Protein 3P9H (pdb70)

Solvent-accessible surface area: 8478 Å² total

Secondary structure (DSSP, 8-state):
----HHHHHHHTTT-SSHHHHHHHHHHHHHH-TTEEEEEEEETTTEEEEEEEEEEEEEETTEEEEEEEEEEE-TTTTTSPPEEEE---TTEEE--BTTB-TT-BB--HHHHT--TTT--HHHHHHHHHHHHHHS-SEEE--/----PBP-

InterPro domains:
  IPR008883 Ubiquitin E2 variant, N-terminal [PF05743] (21-141)
  IPR008883 Ubiquitin E2 variant, N-terminal [PS51322] (2-145)
  IPR016135 Ubiquitin-conjugating enzyme/RWD-like [G3DSA:3.10.110.10] (1-145)
  IPR016135 Ubiquitin-conjugating enzyme/RWD-like [SSF54495] (3-141)
  IPR017916 Steadiness box (SB) domain [PF09454] (316-379)
  IPR017916 Steadiness box (SB) domain [PS51312] (322-390)
  IPR037202 ESCRT assembly domain [SSF140111] (323-383)
  IPR052070 ESCRT-I complex UEV domain-containing protein [PTHR23306] (3-384)

Foldseek 3Di:
DDDDLVNQLVLLVVAPDRVQVSVQVCVCCVVFVFWQWDWDQDVVPRTFIKTWGFGWAAAPRDTDTFTKIWTAPSDPPQAGTWMFGDDDPFKDFDDDDQQHPRRTGDDVLRVPRHPPVRGDVVVSVVCNVVCRHPPRMDTDD/DDDDDDDD

CATH classification: 3.10.110.10

GO terms:
  GO:0005515 protein binding (F, IPI)
  GO:0036258 multivesicular body assembly (P, TAS)
  GO:0039702 viral budding via host ESCRT complex (P, TAS)
  GO:0000813 ESCRT I complex (C, TAS)
  GO:0016236 macroautophagy (P, TAS)
  GO:0097352 autophagosome maturation (P, TAS)
  GO:0042059 negative regulation of epidermal growth factor receptor signaling pathway (P, IMP)
  GO:0043162 ubiquitin-dependent protein catabolic process via the multivesicular body sorting pathway (P, IDA)
  GO:0005771 multivesicular body (C, TAS)
  GO:0043130 ubiquitin binding (F, TAS)
  GO:0000813 ESCRT I complex (C, IDA)
  GO:0031901 early endosome membrane (C, EXP)
  GO:0031902 late endosome membrane (C, EXP)
  GO:0005634 nucleus (C, EXP)
  GO:0005737 cytoplasm (C, EXP)
  GO:0043162 ubiquitin-dependent protein catabolic process via the multivesicular body sorting pathway (P, IMP)
  GO:0006858 extracellular transport (P, IMP)
  GO:0031625 ubiquitin protein ligase binding (F, IPI)
  GO:0048306 calcium-dependent protein binding (F, IPI)
  GO:0003677 DNA binding (F, TAS)

Structure (mmCIF, N/CA/C/O backbone):
data_3P9H
#
_entry.id   3P9H
#
_cell.length_a   33.697
_cell.length_b   45.797
_cell.length_c   85.387
_cell.angle_alpha   90.00
_cell.angle_beta   90.00
_cell.angle_gamma   90.00
#
_symmetry.space_group_name_H-M   'P 21 21 21'
#
loop_
_entity.id
_entity.type
_entity.pdbx_description
1 polymer 'Tumor susceptibility gene 101 protein'
2 polymer 'Gag polyprotein'
3 water water
#
loop_
_atom_site.group_PDB
_atom_site.id
_atom_site.type_symbol
_atom_site.label_atom_id
_atom_site.label_alt_id
_atom_site.label_comp_id
_atom_site.label_asym_id
_atom_site.label_entity_id
_atom_site.label_seq_id
_atom_site.pdbx_PDB_ins_code
_atom_site.Cartn_x
_atom_site.Cartn_y
_atom_site.Cartn_z
_atom_site.occupancy
_atom_site.B_iso_or_equiv
_atom_site.auth_seq_id
_atom_site.auth_comp_id
_atom_site.auth_asym_id
_atom_site.auth_atom_id
_atom_site.pdbx_PDB_model_num
ATOM 1 N N . SER A 1 5 ? -11.401 -11.009 -8.173 1.00 66.32 1 SER A N 1
ATOM 2 C CA . SER A 1 5 ? -10.493 -10.698 -7.033 1.00 66.47 1 SER A CA 1
ATOM 3 C C . SER A 1 5 ? -11.287 -10.432 -5.757 1.00 65.27 1 SER A C 1
ATOM 4 O O . SER A 1 5 ? -11.332 -9.304 -5.264 1.00 66.54 1 SER A O 1
ATOM 7 N N . ALA A 1 6 ? -11.914 -11.481 -5.234 1.00 63.13 2 ALA A N 1
ATOM 8 C CA . ALA A 1 6 ? -12.710 -11.390 -4.014 1.00 59.93 2 ALA A CA 1
ATOM 9 C C . ALA A 1 6 ? -12.608 -12.709 -3.254 1.00 58.58 2 ALA A C 1
ATOM 10 O O . ALA A 1 6 ? -12.513 -13.776 -3.862 1.00 59.12 2 ALA A O 1
ATOM 12 N N . VAL A 1 7 ? -12.628 -12.634 -1.926 1.00 55.81 3 VAL A N 1
ATOM 13 C CA . VAL A 1 7 ? -12.523 -13.829 -1.091 1.00 53.92 3 VAL A CA 1
ATOM 14 C C . VAL A 1 7 ? -13.880 -14.472 -0.816 1.00 52.31 3 VAL A C 1
ATOM 15 O O . VAL A 1 7 ? -14.829 -13.797 -0.418 1.00 52.84 3 VAL A O 1
ATOM 19 N N . SER A 1 8 ? -13.963 -15.782 -1.028 1.00 49.67 4 SER A N 1
ATOM 20 C CA . SER A 1 8 ? -15.199 -16.521 -0.796 1.00 46.58 4 SER A CA 1
ATOM 21 C C . SER A 1 8 ? -15.274 -16.972 0.657 1.00 44.11 4 SER A C 1
ATOM 22 O O . SER A 1 8 ? -14.249 -17.253 1.278 1.00 42.38 4 SER A O 1
ATOM 25 N N . GLU A 1 9 ? -16.489 -17.040 1.195 1.00 42.11 5 GLU A N 1
ATOM 26 C CA . GLU A 1 9 ? -16.689 -17.458 2.578 1.00 43.51 5 GLU A CA 1
ATOM 27 C C . GLU A 1 9 ? -16.046 -18.811 2.847 1.00 42.02 5 GLU A C 1
ATOM 28 O O . GLU A 1 9 ? -15.603 -19.087 3.962 1.00 40.14 5 GLU A O 1
ATOM 34 N N . SER A 1 10 ? -16.002 -19.654 1.821 1.00 40.84 6 SER A N 1
ATOM 35 C CA . SER A 1 10 ? -15.402 -20.974 1.947 1.00 39.70 6 SER A CA 1
ATOM 36 C C . SER A 1 10 ? -13.930 -20.825 2.304 1.00 38.60 6 SER A C 1
ATOM 37 O O . SER A 1 10 ? -13.426 -21.492 3.210 1.00 37.70 6 SER A O 1
ATOM 40 N N . GLN A 1 11 ? -13.247 -19.941 1.584 1.00 35.41 7 GLN A N 1
ATOM 41 C CA . GLN A 1 11 ? -11.830 -19.691 1.806 1.00 36.17 7 GLN A CA 1
ATOM 42 C C . GLN A 1 11 ? -11.603 -19.093 3.194 1.00 34.50 7 GLN A C 1
ATOM 43 O O . GLN A 1 11 ? -10.580 -19.349 3.828 1.00 34.57 7 GLN A O 1
ATOM 49 N N . LEU A 1 12 ? -12.564 -18.304 3.664 1.00 31.42 8 LEU A N 1
ATOM 50 C CA . LEU A 1 12 ? -12.464 -17.688 4.983 1.00 32.75 8 LEU A CA 1
ATOM 51 C C . LEU A 1 12 ? -12.590 -18.732 6.088 1.00 29.99 8 LEU A C 1
ATOM 52 O O . LEU A 1 12 ? -11.874 -18.680 7.088 1.00 28.69 8 LEU A O 1
ATOM 57 N N . LYS A 1 13 ? -13.501 -19.683 5.903 1.00 29.07 9 LYS A N 1
ATOM 58 C CA . LYS A 1 13 ? -13.710 -20.741 6.887 1.00 28.70 9 LYS A CA 1
ATOM 59 C C . LYS A 1 13 ? -12.460 -21.605 7.022 1.00 29.85 9 LYS A C 1
ATOM 60 O O . LYS A 1 13 ? -12.137 -22.092 8.108 1.00 29.57 9 LYS A O 1
ATOM 66 N N . LYS A 1 14 ? -11.755 -21.788 5.913 1.00 29.21 10 LYS A N 1
ATOM 67 C CA . LYS A 1 14 ? -10.536 -22.582 5.914 1.00 32.46 10 LYS A CA 1
ATOM 68 C C . LYS A 1 14 ? -9.458 -21.857 6.716 1.00 27.29 10 LYS A C 1
ATOM 69 O O . LYS A 1 14 ? -8.714 -22.473 7.478 1.00 26.46 10 LYS A O 1
ATOM 75 N N . MET A 1 15 ? -9.384 -20.540 6.550 1.00 26.62 11 MET A N 1
ATOM 76 C CA . MET A 1 15 ? -8.389 -19.740 7.256 1.00 25.38 11 MET A CA 1
ATOM 77 C C . MET A 1 15 ? -8.560 -19.779 8.774 1.00 22.37 11 MET A C 1
ATOM 78 O O . MET A 1 15 ? -7.578 -19.738 9.509 1.00 23.63 11 MET A O 1
ATOM 83 N N . VAL A 1 16 ? -9.799 -19.857 9.246 1.00 22.24 12 VAL A N 1
ATOM 84 C CA . VAL A 1 16 ? -10.042 -19.892 10.689 1.00 21.65 12 VAL A CA 1
ATOM 85 C C . VAL A 1 16 ? -10.325 -21.300 11.208 1.00 19.94 12 VAL A C 1
ATOM 86 O O . VAL A 1 16 ? -10.936 -21.475 12.266 1.00 21.05 12 VAL A O 1
ATOM 90 N N . SER A 1 17 ? -9.861 -22.305 10.471 1.00 20.78 13 SER A N 1
ATOM 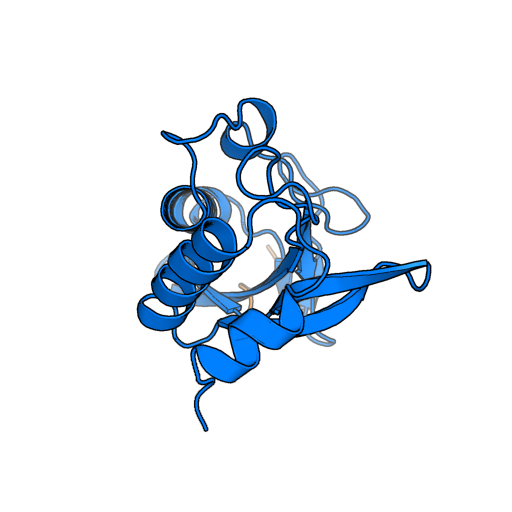91 C CA . SER A 1 17 ? -10.071 -23.697 10.864 1.00 22.98 13 SER A CA 1
ATOM 92 C C . SER A 1 17 ? -9.681 -24.000 12.307 1.00 20.63 13 SER A C 1
ATOM 93 O O . SER A 1 17 ? -10.341 -24.796 12.973 1.00 20.29 13 SER A O 1
ATOM 96 N N . LYS A 1 18 ? -8.610 -23.376 12.787 1.00 20.67 14 LYS A N 1
ATOM 97 C CA . LYS A 1 18 ? -8.144 -23.612 14.152 1.00 20.87 14 LYS A CA 1
ATOM 98 C C . LYS A 1 18 ? -8.760 -22.684 15.195 1.00 20.52 14 LYS A C 1
ATOM 99 O O . LYS A 1 18 ? -8.422 -22.769 16.375 1.00 22.61 14 LYS A O 1
ATOM 105 N N . TYR A 1 19 ? -9.669 -21.814 14.767 1.00 18.89 15 TYR A N 1
ATOM 106 C CA . TYR A 1 19 ? -10.309 -20.870 15.677 1.00 20.38 15 TYR A CA 1
ATOM 107 C C . TYR A 1 19 ? -11.352 -21.508 16.597 1.00 21.13 15 TYR A C 1
ATOM 108 O O . TYR A 1 19 ? -11.979 -22.508 16.253 1.00 20.87 15 TYR A O 1
ATOM 117 N N . LYS A 1 20 ? -11.528 -20.916 17.774 1.00 18.37 16 LYS A N 1
ATOM 118 C CA . LYS A 1 20 ? -12.479 -21.432 18.754 1.00 18.51 16 LYS A CA 1
ATOM 119 C C . LYS A 1 20 ? -13.928 -21.043 18.435 1.00 20.05 16 LYS A C 1
ATOM 120 O O . LYS A 1 20 ? -14.865 -21.774 18.767 1.00 19.75 16 LYS A O 1
ATOM 126 N N . TYR A 1 21 ? -14.101 -19.891 17.791 1.00 18.74 17 TYR A N 1
ATOM 127 C CA . TYR A 1 21 ? -15.423 -19.382 17.418 1.00 14.93 17 TYR A CA 1
ATOM 128 C C . TYR A 1 21 ? -15.332 -19.050 15.938 1.00 16.10 17 TYR A C 1
ATOM 129 O O . TYR A 1 21 ? -15.126 -17.901 15.559 1.00 18.08 17 TYR A O 1
ATOM 138 N N . ARG A 1 22 ? -15.492 -20.072 15.105 1.00 17.74 18 ARG A N 1
ATOM 139 C CA . ARG A 1 22 ? -15.361 -19.920 13.663 1.00 16.01 18 ARG A CA 1
ATOM 140 C C . ARG A 1 22 ? -16.476 -19.154 12.948 1.00 17.53 18 ARG A C 1
ATOM 141 O O . ARG A 1 22 ? -16.210 -18.143 12.301 1.00 19.25 18 ARG A O 1
ATOM 149 N N . ASP A 1 23 ? -17.716 -19.619 13.052 1.00 17.15 19 ASP A N 1
ATOM 150 C CA . ASP A 1 23 ? -18.818 -18.920 12.393 1.00 20.02 19 ASP A CA 1
ATOM 151 C C . ASP A 1 23 ? -18.858 -17.434 12.764 1.00 18.86 19 ASP A C 1
ATOM 152 O O . ASP A 1 23 ? -19.077 -16.577 11.901 1.00 17.47 19 ASP A O 1
ATOM 157 N N . LEU A 1 24 ? -18.637 -17.127 14.040 1.00 15.41 20 LEU A N 1
ATOM 158 C CA . LEU A 1 24 ? -18.664 -15.740 14.502 1.00 16.33 20 LEU A CA 1
ATOM 159 C C . LEU A 1 24 ? -17.552 -14.902 13.883 1.00 17.82 20 LEU A C 1
ATOM 160 O O . LEU A 1 24 ? -17.766 -13.750 13.488 1.00 16.83 20 LEU A O 1
ATOM 165 N N . THR A 1 25 ? -16.362 -15.480 13.803 1.00 17.93 21 THR A N 1
ATOM 166 C CA . THR A 1 25 ? -15.228 -14.776 13.222 1.00 15.31 21 THR A CA 1
ATOM 167 C C . THR A 1 25 ? -15.464 -14.556 11.731 1.00 16.08 21 THR A C 1
ATOM 168 O O . THR A 1 25 ? -15.224 -13.469 11.204 1.00 18.09 21 THR A O 1
ATOM 172 N N . VAL A 1 26 ? -15.940 -15.588 11.044 1.00 18.10 22 VAL A N 1
ATOM 173 C CA . VAL A 1 26 ? -16.210 -15.453 9.621 1.00 18.35 22 VAL A CA 1
ATOM 174 C C . VAL A 1 26 ? -17.294 -14.402 9.386 1.00 20.91 22 VAL A C 1
ATOM 175 O O . VAL A 1 26 ? -17.160 -13.545 8.510 1.00 20.63 22 VAL A O 1
ATOM 179 N N . ARG A 1 27 ? -18.360 -14.468 10.180 1.00 20.59 23 ARG A N 1
ATOM 180 C CA . ARG A 1 27 ? -19.478 -13.537 10.050 1.00 23.48 23 ARG A CA 1
ATOM 181 C C . ARG A 1 27 ? -19.021 -12.082 10.108 1.00 24.74 23 ARG A C 1
ATOM 182 O O . ARG A 1 27 ? -19.378 -11.274 9.246 1.00 21.71 23 ARG A O 1
ATOM 190 N N . GLU A 1 28 ? -18.221 -11.750 11.115 1.00 21.28 24 GLU A N 1
ATOM 191 C CA . GLU A 1 28 ? -17.744 -10.382 11.257 1.00 22.31 24 GLU A CA 1
ATOM 192 C C . GLU A 1 28 ? -16.747 -10.004 10.171 1.00 22.12 24 GLU A C 1
ATOM 193 O O . GLU A 1 28 ? -16.761 -8.873 9.687 1.00 20.56 24 GLU A O 1
ATOM 199 N N . THR A 1 29 ? -15.880 -10.940 9.790 1.00 20.30 25 THR A N 1
ATOM 200 C CA . THR A 1 29 ? -14.903 -10.663 8.748 1.00 21.10 25 THR A CA 1
ATOM 201 C C . THR A 1 29 ? -15.637 -10.291 7.463 1.00 20.68 25 THR A C 1
ATOM 202 O 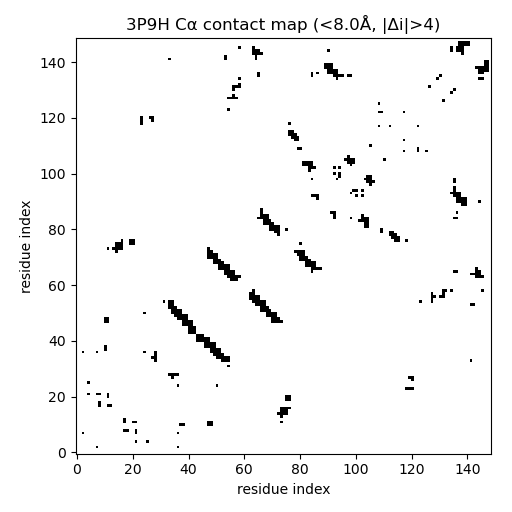O . THR A 1 29 ? -15.273 -9.324 6.792 1.00 20.63 25 THR A O 1
ATOM 206 N N . VAL A 1 30 ? -16.673 -11.053 7.123 1.00 19.43 26 VAL A N 1
ATOM 207 C CA . VAL A 1 30 ? -17.451 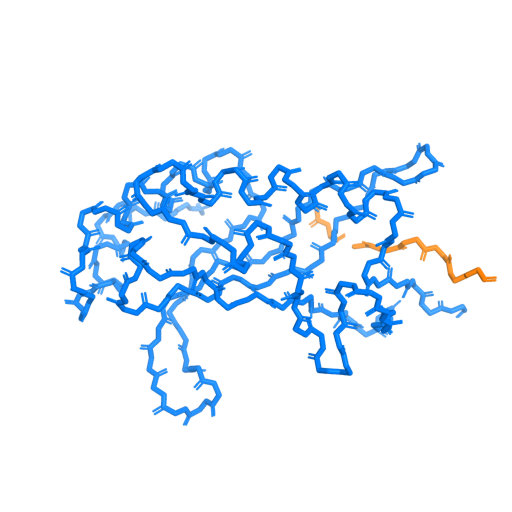-10.763 5.924 1.00 23.68 26 VAL A CA 1
ATOM 208 C C . VAL A 1 30 ? -18.013 -9.344 6.005 1.00 24.24 26 VAL A C 1
ATOM 209 O O . VAL A 1 30 ? -17.946 -8.582 5.036 1.00 23.83 26 VAL A O 1
ATOM 213 N N . ASN A 1 31 ? -18.563 -8.995 7.163 1.00 24.45 27 ASN A N 1
ATOM 214 C CA . ASN A 1 31 ? -19.131 -7.667 7.359 1.00 26.97 27 ASN A CA 1
ATOM 215 C C . ASN A 1 31 ? -18.092 -6.578 7.139 1.00 26.41 27 ASN A C 1
ATOM 216 O O . ASN A 1 31 ? -18.358 -5.581 6.464 1.00 23.86 27 ASN A O 1
ATOM 221 N N . VAL A 1 32 ? -16.908 -6.774 7.710 1.00 22.59 28 VAL A N 1
ATOM 222 C CA . VAL A 1 32 ? -15.834 -5.796 7.595 1.00 22.56 28 VAL A CA 1
ATOM 223 C C . VAL A 1 32 ? -15.342 -5.594 6.172 1.00 22.96 28 VAL A C 1
ATOM 224 O O . VAL A 1 32 ? -15.273 -4.460 5.697 1.00 24.46 28 VAL A O 1
ATOM 228 N N . ILE A 1 33 ? -15.005 -6.685 5.487 1.00 25.89 29 ILE A N 1
ATOM 229 C CA . ILE A 1 33 ? -14.490 -6.574 4.129 1.00 28.87 29 ILE A CA 1
ATOM 230 C C . ILE A 1 33 ? -15.546 -6.132 3.121 1.00 29.59 29 ILE A C 1
ATOM 231 O O . ILE A 1 33 ? -15.212 -5.649 2.041 1.00 31.35 29 ILE A O 1
ATOM 236 N N . THR A 1 34 ? -16.816 -6.292 3.470 1.00 28.83 30 THR A N 1
ATOM 237 C CA . THR A 1 34 ? -17.892 -5.860 2.586 1.00 30.76 30 THR A CA 1
ATOM 238 C C . THR A 1 34 ? -18.004 -4.338 2.666 1.00 32.57 30 THR A C 1
ATOM 239 O O . THR A 1 34 ? -18.132 -3.660 1.645 1.00 35.15 30 THR A O 1
ATOM 243 N N . LEU A 1 35 ? -17.941 -3.808 3.885 1.00 28.41 31 LEU A N 1
ATOM 244 C CA . LEU A 1 35 ? -18.043 -2.368 4.105 1.00 28.54 31 LEU A CA 1
ATOM 245 C C . LEU A 1 35 ? -16.739 -1.635 3.809 1.00 29.53 31 LEU A C 1
ATOM 246 O O . LEU A 1 35 ? -16.756 -0.520 3.289 1.00 28.94 31 LEU A O 1
ATOM 251 N N . TYR A 1 36 ? -15.618 -2.258 4.162 1.00 24.90 32 TYR A N 1
ATOM 252 C CA . TYR A 1 36 ? -14.299 -1.679 3.929 1.00 26.97 32 TYR A CA 1
ATOM 253 C C . TYR A 1 36 ? -13.580 -2.477 2.846 1.00 30.03 32 TYR A C 1
ATOM 254 O O . TYR A 1 36 ? -12.819 -3.405 3.127 1.00 30.36 32 TYR A O 1
ATOM 263 N N . LYS A 1 37 ? -13.842 -2.090 1.601 1.00 30.09 33 LYS A N 1
ATOM 264 C CA . LYS A 1 37 ? -13.293 -2.741 0.417 1.00 32.78 33 LYS A CA 1
ATOM 265 C C . LYS A 1 37 ? -11.772 -2.854 0.352 1.00 33.02 33 LYS A C 1
ATOM 266 O O . LYS A 1 37 ? -11.244 -3.696 -0.374 1.00 37.20 33 LYS A O 1
ATOM 272 N N . ASP A 1 38 ? -11.064 -2.017 1.100 1.00 31.73 34 ASP A N 1
ATOM 273 C CA . ASP A 1 38 ? -9.608 -2.051 1.064 1.00 29.30 34 ASP A CA 1
ATOM 274 C C . ASP A 1 38 ? -8.937 -2.908 2.131 1.00 25.03 34 ASP A C 1
ATOM 275 O O . ASP A 1 38 ? -7.714 -2.898 2.257 1.00 28.03 34 ASP A O 1
ATOM 280 N N . LEU A 1 39 ? -9.735 -3.639 2.903 1.00 23.49 35 LEU A N 1
ATOM 281 C CA . LEU A 1 39 ? -9.193 -4.533 3.920 1.00 21.31 35 LEU A CA 1
ATOM 282 C C . LEU A 1 39 ? -9.319 -5.944 3.365 1.00 26.37 35 LEU A C 1
ATOM 283 O O . LEU A 1 39 ? -10.377 -6.333 2.867 1.00 25.44 35 LEU A O 1
ATOM 288 N N . LYS A 1 40 ? -8.233 -6.704 3.449 1.00 21.47 36 LYS A N 1
ATOM 289 C CA . LYS A 1 40 ? -8.218 -8.059 2.926 1.00 26.03 36 LYS A CA 1
ATOM 290 C C . LYS A 1 40 ? -7.788 -9.078 3.968 1.00 18.13 36 LYS A C 1
ATOM 291 O O . LYS A 1 40 ? -6.831 -8.858 4.712 1.00 23.55 36 LYS A O 1
ATOM 297 N N . PRO A 1 41 ? -8.502 -10.209 4.039 1.00 23.51 37 PRO A N 1
ATOM 298 C CA . PRO A 1 41 ? -8.164 -11.258 5.003 1.00 23.35 37 PRO A CA 1
ATOM 299 C C . PRO A 1 41 ? -6.966 -12.069 4.513 1.00 26.18 37 PRO A C 1
ATOM 300 O O . PRO A 1 41 ? -6.931 -12.513 3.360 1.00 26.86 37 PRO A O 1
ATOM 304 N N . VAL A 1 42 ? -5.977 -12.241 5.379 1.00 25.34 38 VAL A N 1
ATOM 305 C CA . VAL A 1 42 ? -4.793 -13.008 5.024 1.00 28.96 38 VAL A CA 1
ATOM 306 C C . VAL A 1 42 ? -4.359 -13.885 6.190 1.00 29.80 38 VAL A C 1
ATOM 307 O O . VAL A 1 42 ? -4.378 -13.462 7.345 1.00 26.86 38 VAL A O 1
ATOM 311 N N . LEU A 1 43 ? -3.988 -15.119 5.880 1.00 30.05 39 LEU A N 1
ATOM 312 C CA . LEU A 1 43 ? -3.524 -16.049 6.894 1.00 29.45 39 LEU A CA 1
ATOM 313 C C . LEU A 1 43 ? -2.010 -15.913 6.878 1.00 29.31 39 LEU A C 1
ATOM 314 O O . LEU A 1 43 ? -1.370 -16.207 5.871 1.00 31.71 39 LEU A O 1
ATOM 319 N N . ASP A 1 44 ? -1.439 -15.448 7.983 1.00 28.11 40 ASP A N 1
ATOM 320 C CA . ASP A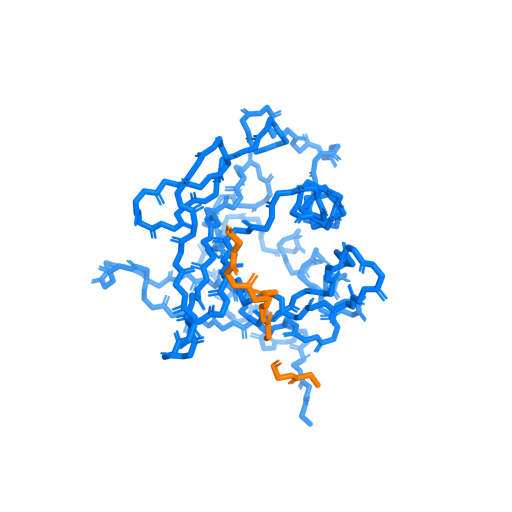 1 44 ? 0.002 -15.258 8.055 1.00 30.74 40 ASP A CA 1
ATOM 321 C C . ASP A 1 44 ? 0.547 -15.607 9.438 1.00 29.33 40 ASP A C 1
ATOM 322 O O . ASP A 1 44 ? -0.208 -15.724 10.402 1.00 31.71 40 ASP A O 1
ATOM 327 N N . SER A 1 45 ? 1.860 -15.787 9.527 1.00 30.26 41 SER A N 1
ATOM 328 C CA . SER A 1 45 ? 2.496 -16.122 10.795 1.00 28.37 41 SER A CA 1
ATOM 329 C C . SER A 1 45 ? 2.612 -14.872 11.658 1.00 29.07 41 SER A C 1
ATOM 330 O O . SER A 1 45 ? 3.238 -13.890 11.261 1.00 29.15 41 SER A O 1
ATOM 333 N N . TYR A 1 46 ? 2.001 -14.911 12.836 1.00 24.61 42 TYR A N 1
ATOM 334 C CA . TYR A 1 46 ? 2.025 -13.776 13.752 1.00 28.96 42 TYR A CA 1
ATOM 335 C C . TYR A 1 46 ? 3.357 -13.742 14.491 1.00 30.65 42 TYR A C 1
ATOM 336 O O . TYR A 1 46 ? 3.626 -14.592 15.342 1.00 28.98 42 TYR A O 1
ATOM 345 N N . GLY A 1 47 ? 4.187 -12.760 14.152 1.00 32.28 43 GLY A N 1
ATOM 346 C CA . GLY A 1 47 ? 5.486 -12.629 14.787 1.00 36.88 43 GLY A CA 1
ATOM 347 C C . GLY A 1 47 ? 6.370 -13.832 14.528 1.00 37.88 43 GLY A C 1
ATOM 348 O O . GLY A 1 47 ? 7.337 -14.070 15.253 1.00 38.38 43 GLY A O 1
ATOM 349 N N . GLY A 1 48 ? 6.035 -14.589 13.485 1.00 38.84 48 GLY A N 1
ATOM 350 C CA . GLY A 1 48 ? 6.801 -15.773 13.144 1.00 37.13 48 GLY A CA 1
ATOM 351 C C . GLY A 1 48 ? 6.659 -16.853 14.199 1.00 37.47 48 GLY A C 1
ATOM 352 O O . GLY A 1 48 ? 7.492 -17.754 14.294 1.00 34.93 48 GLY A O 1
ATOM 353 N N . SER A 1 49 ? 5.590 -16.768 14.987 1.00 32.75 49 SER A N 1
ATOM 354 C CA . SER A 1 49 ? 5.337 -17.726 16.058 1.00 35.10 49 SER A CA 1
ATOM 355 C C . SER A 1 49 ? 4.252 -18.748 15.728 1.00 33.83 49 SER A C 1
ATOM 356 O O . SER A 1 49 ? 4.422 -19.945 15.974 1.00 33.13 49 SER A O 1
ATOM 359 N N . ARG A 1 50 ? 3.133 -18.280 15.184 1.00 28.80 50 ARG A N 1
ATOM 360 C CA . ARG A 1 50 ? 2.031 -19.171 14.829 1.00 25.09 50 ARG A CA 1
ATOM 361 C C . ARG A 1 50 ? 1.064 -18.478 13.871 1.00 25.52 50 ARG A C 1
ATOM 362 O O . ARG A 1 50 ? 0.950 -17.253 13.876 1.00 24.51 50 ARG A O 1
ATOM 370 N N . GLU A 1 51 ? 0.372 -19.265 13.052 1.00 24.65 51 GLU A N 1
ATOM 371 C CA . GLU A 1 51 ? -0.561 -18.718 12.073 1.00 23.50 51 GLU A CA 1
ATOM 372 C C . GLU A 1 51 ? -1.885 -18.226 12.634 1.00 22.02 51 GLU A C 1
ATOM 373 O O . GLU A 1 51 ? -2.513 -18.882 13.465 1.00 21.02 51 GLU A O 1
ATOM 379 N N . LEU A 1 52 ? -2.296 -17.060 12.154 1.00 21.15 52 LEU A N 1
ATOM 380 C CA . LEU A 1 52 ? -3.558 -16.444 12.538 1.00 20.20 52 LEU A CA 1
ATOM 381 C C . LEU A 1 52 ? -4.029 -15.663 11.325 1.00 20.94 52 LEU A C 1
ATOM 382 O O . LEU A 1 52 ? -3.236 -15.348 10.438 1.00 20.62 52 LEU A O 1
ATOM 387 N N . MET A 1 53 ? -5.320 -15.368 11.270 1.00 18.38 53 MET A N 1
ATOM 388 C CA . MET A 1 53 ? -5.841 -14.591 10.161 1.00 17.55 53 MET A CA 1
ATOM 389 C C . MET A 1 53 ? -5.890 -13.135 10.593 1.00 20.57 53 MET A C 1
ATOM 390 O O . MET A 1 53 ? -6.181 -12.825 11.753 1.00 19.17 53 MET A O 1
ATOM 395 N N . ASN A 1 54 ? -5.588 -12.238 9.665 1.00 21.08 54 ASN A N 1
ATOM 396 C CA . ASN A 1 54 ? -5.639 -10.825 9.975 1.00 21.62 54 ASN A CA 1
ATOM 397 C C . ASN A 1 54 ? -6.279 -10.094 8.811 1.00 23.31 54 ASN A C 1
ATOM 398 O O . ASN A 1 54 ? -6.351 -10.624 7.701 1.00 21.42 54 ASN A O 1
ATOM 403 N N . LEU A 1 55 ? -6.780 -8.894 9.083 1.00 18.67 55 LEU A N 1
ATOM 404 C CA . LEU A 1 55 ? -7.376 -8.070 8.047 1.00 20.03 55 LEU A CA 1
ATOM 405 C C . LEU A 1 55 ? -6.326 -7.010 7.744 1.00 23.44 55 LEU A C 1
ATOM 406 O O . LEU A 1 55 ? -5.962 -6.206 8.610 1.00 22.66 55 LEU A O 1
ATOM 411 N N . THR A 1 56 ? -5.828 -7.034 6.513 1.00 22.82 56 THR A N 1
ATOM 412 C CA . THR A 1 56 ? -4.781 -6.118 6.075 1.00 27.43 56 THR A CA 1
ATOM 413 C C . THR A 1 56 ? -5.225 -5.168 4.974 1.00 25.14 56 THR A C 1
ATOM 414 O O . THR A 1 56 ? -5.972 -5.549 4.078 1.00 26.42 56 THR A O 1
ATOM 418 N N . GLY A 1 57 ? -4.741 -3.932 5.040 1.00 23.99 57 GLY A N 1
ATOM 419 C CA . GLY A 1 57 ? -5.100 -2.953 4.038 1.00 21.90 57 GLY A CA 1
ATOM 420 C C . GLY A 1 57 ? -5.171 -1.556 4.610 1.00 21.27 57 GLY A C 1
ATOM 421 O O . GLY A 1 57 ? -4.397 -1.202 5.500 1.00 22.97 57 GLY A O 1
ATOM 422 N N . THR A 1 58 ? -6.103 -0.762 4.098 1.00 20.81 58 THR A N 1
ATOM 423 C CA . THR A 1 58 ? -6.266 0.611 4.556 1.00 23.26 58 THR A CA 1
ATOM 424 C C . THR A 1 58 ? -7.716 0.931 4.862 1.00 20.97 58 THR A C 1
ATOM 425 O O . THR A 1 58 ? -8.632 0.283 4.354 1.00 25.44 58 THR A O 1
ATOM 429 N N . ILE A 1 59 ? -7.913 1.932 5.711 1.00 19.96 59 ILE A N 1
ATOM 430 C CA . ILE A 1 59 ? -9.245 2.405 6.046 1.00 23.26 59 ILE A CA 1
ATOM 431 C C . ILE A 1 59 ? -9.197 3.902 5.753 1.00 22.64 59 ILE A C 1
ATOM 432 O O . ILE A 1 59 ? -8.180 4.551 5.991 1.00 20.35 59 ILE A O 1
ATOM 437 N N . PRO A 1 60 ? -10.288 4.462 5.214 1.00 25.71 60 PRO A N 1
ATOM 438 C CA . PRO A 1 60 ? -10.355 5.890 4.887 1.00 25.72 60 PRO A CA 1
ATOM 439 C C . PRO A 1 60 ? -10.525 6.785 6.113 1.00 19.84 60 PRO A C 1
ATOM 440 O O . PRO A 1 60 ? -11.530 6.707 6.818 1.00 21.27 60 PRO A O 1
ATOM 444 N N . VAL A 1 61 ? -9.537 7.638 6.353 1.00 19.46 61 VAL A N 1
ATOM 445 C CA . VAL A 1 61 ? -9.563 8.544 7.495 1.00 21.11 61 VAL A CA 1
ATOM 446 C C . VAL A 1 61 ? -9.474 10.009 7.067 1.00 20.99 61 VAL A C 1
ATOM 447 O O . VAL A 1 61 ? -8.461 10.446 6.516 1.00 23.14 61 VAL A O 1
ATOM 451 N N . PRO A 1 62 ? -10.545 10.782 7.305 1.00 26.85 62 PRO A N 1
ATOM 452 C CA . PRO A 1 62 ? -10.564 12.201 6.945 1.00 26.97 62 PRO A CA 1
ATOM 453 C C . PRO A 1 62 ? -9.757 12.996 7.961 1.00 28.36 62 PRO A C 1
ATOM 454 O O . PRO A 1 62 ? -9.935 12.844 9.172 1.00 24.75 62 PRO A O 1
ATOM 458 N N . TYR A 1 63 ? -8.858 13.830 7.458 1.00 25.45 63 TYR A N 1
ATOM 459 C CA . TYR A 1 63 ? -8.008 14.651 8.307 1.00 25.35 63 TYR A CA 1
ATOM 460 C C . TYR A 1 63 ? -7.757 15.991 7.627 1.00 27.26 63 TYR A C 1
ATOM 461 O O . TYR A 1 63 ? -7.198 16.044 6.534 1.00 25.16 63 TYR A O 1
ATOM 470 N N . ARG A 1 64 ? -8.189 17.062 8.285 1.00 30.54 64 ARG A N 1
ATOM 471 C CA . ARG A 1 64 ? -8.026 18.425 7.788 1.00 32.11 64 ARG A CA 1
ATOM 472 C C . ARG A 1 64 ? -8.482 18.652 6.351 1.00 32.43 64 ARG A C 1
ATOM 473 O O . ARG A 1 64 ? -7.764 19.255 5.551 1.00 35.41 64 ARG A O 1
ATOM 481 N N . GLY A 1 65 ? -9.677 18.166 6.030 1.00 34.58 65 GLY A N 1
ATOM 482 C CA . GLY A 1 65 ? -10.231 18.358 4.701 1.00 36.99 65 GLY A CA 1
ATOM 483 C C . GLY A 1 65 ? -9.861 17.347 3.636 1.00 35.90 65 GLY A C 1
ATOM 484 O O . GLY A 1 65 ? -10.342 17.431 2.505 1.00 34.94 65 GLY A O 1
ATOM 485 N N . ASN A 1 66 ? -9.011 16.389 3.981 1.00 33.51 66 ASN A N 1
ATOM 486 C CA . ASN A 1 66 ? -8.600 15.377 3.020 1.00 31.48 66 ASN A CA 1
ATOM 487 C C . ASN A 1 66 ? -8.772 13.987 3.612 1.00 30.84 66 ASN A C 1
ATOM 488 O O . ASN A 1 66 ? -8.765 13.817 4.830 1.00 31.67 66 ASN A O 1
ATOM 493 N N . THR A 1 67 ? -8.941 12.994 2.749 1.00 31.21 67 THR A N 1
ATOM 494 C CA . THR A 1 67 ? -9.110 11.625 3.211 1.00 30.61 67 THR A CA 1
ATOM 495 C C . THR A 1 67 ? -7.853 10.822 2.929 1.00 31.73 67 THR A C 1
ATOM 496 O O . THR A 1 67 ? -7.338 10.824 1.811 1.00 31.51 67 THR A O 1
ATOM 500 N N . TYR A 1 68 ? -7.356 10.138 3.952 1.00 28.24 68 TYR A N 1
ATOM 501 C CA . TYR A 1 68 ? -6.156 9.339 3.795 1.00 25.67 68 TYR A CA 1
ATOM 502 C C . TYR A 1 68 ? -6.443 7.862 3.984 1.00 26.05 68 TYR A C 1
ATOM 503 O O . TYR A 1 68 ? -7.347 7.485 4.724 1.00 25.65 68 TYR A O 1
ATOM 512 N N . ASN A 1 69 ? -5.685 7.026 3.283 1.00 22.08 69 ASN A N 1
ATOM 513 C CA . ASN A 1 69 ? -5.863 5.589 3.396 1.00 26.36 69 ASN A CA 1
ATOM 514 C C . ASN A 1 69 ? -4.776 5.082 4.333 1.00 26.17 69 ASN A C 1
ATOM 515 O O . ASN A 1 69 ? -3.682 4.716 3.906 1.00 22.94 69 ASN A O 1
ATOM 520 N N . ILE A 1 70 ? -5.092 5.093 5.624 1.00 23.98 70 ILE A N 1
ATOM 521 C CA . ILE A 1 70 ? -4.167 4.661 6.659 1.00 20.91 70 ILE A CA 1
ATOM 522 C C . ILE A 1 70 ? -3.979 3.147 6.622 1.00 16.47 70 ILE A C 1
ATOM 523 O O . ILE A 1 70 ? -4.939 2.393 6.740 1.00 18.03 70 ILE A O 1
ATOM 528 N N . PRO A 1 71 ? -2.732 2.688 6.445 1.00 20.31 71 PRO A N 1
ATOM 529 C CA . PRO A 1 71 ? -2.415 1.258 6.394 1.00 22.46 71 PRO A CA 1
ATOM 530 C C . PRO A 1 71 ? -2.503 0.626 7.778 1.00 18.47 71 PRO A C 1
ATOM 531 O O . PRO A 1 71 ? -1.852 1.085 8.717 1.00 21.82 71 PRO A O 1
ATOM 535 N N . ILE A 1 72 ? -3.313 -0.421 7.903 1.00 23.51 72 ILE A N 1
ATOM 536 C CA . ILE A 1 72 ? -3.479 -1.108 9.180 1.00 20.14 72 ILE A CA 1
ATOM 537 C C . ILE A 1 72 ? -3.497 -2.624 9.044 1.00 21.99 72 ILE A C 1
ATOM 538 O O . ILE A 1 72 ? -3.690 -3.174 7.956 1.00 17.85 72 ILE A O 1
ATOM 543 N N . CYS A 1 73 ? -3.294 -3.295 10.170 1.00 20.54 73 CYS A N 1
ATOM 544 C CA . CYS A 1 73 ? -3.336 -4.747 10.211 1.00 21.29 73 CYS A CA 1
ATOM 545 C C . CYS A 1 73 ? -4.065 -5.116 11.495 1.00 19.51 73 CYS A C 1
ATOM 546 O O . CYS A 1 73 ? -3.658 -4.716 12.589 1.00 18.97 73 CYS A O 1
ATOM 549 N N . LEU A 1 74 ? -5.159 -5.853 11.351 1.00 20.69 74 LEU A N 1
ATOM 550 C CA . LEU A 1 74 ? -5.963 -6.273 12.489 1.00 15.32 74 LEU A CA 1
ATOM 551 C C . LEU A 1 74 ? -5.842 -7.781 12.684 1.00 17.61 74 LEU A C 1
ATOM 552 O O . LEU A 1 74 ? -6.426 -8.558 11.934 1.00 20.07 74 LEU A O 1
ATOM 557 N N . TRP A 1 75 ? -5.083 -8.190 13.694 1.00 17.46 75 TRP A N 1
ATOM 558 C CA . TRP A 1 75 ? -4.907 -9.606 13.970 1.00 19.68 75 TRP A CA 1
ATOM 559 C C . TRP A 1 75 ? -6.075 -10.160 14.768 1.00 17.55 75 TRP A C 1
ATOM 560 O O . TRP A 1 75 ? -6.373 -9.674 15.853 1.00 20.11 75 TRP A O 1
ATOM 571 N N . LEU A 1 76 ? -6.740 -11.172 14.227 1.00 15.81 76 LEU A N 1
ATOM 572 C CA . LEU A 1 76 ? -7.845 -11.790 14.939 1.00 18.89 76 LEU A CA 1
ATOM 573 C C . LEU A 1 76 ? -7.290 -13.017 15.668 1.00 17.51 76 LEU A C 1
ATOM 574 O O . LEU A 1 76 ? -6.845 -13.983 15.040 1.00 17.49 76 LEU A O 1
ATOM 579 N N . LEU A 1 77 ? -7.287 -12.968 16.996 1.00 17.52 77 LEU A N 1
ATOM 580 C CA . LEU A 1 77 ? -6.785 -14.099 17.770 1.00 15.91 77 LEU A CA 1
ATOM 581 C C . LEU A 1 77 ? -7.767 -15.249 17.625 1.00 16.82 77 LEU A C 1
ATOM 582 O O . LEU A 1 77 ? -8.933 -15.040 17.282 1.00 17.26 77 LEU A O 1
ATOM 587 N N . ASP A 1 78 ? -7.303 -16.465 17.883 1.00 17.95 78 ASP A N 1
ATOM 588 C CA . ASP A 1 78 ? -8.181 -17.615 17.767 1.00 18.70 78 ASP A CA 1
ATOM 589 C C . ASP A 1 78 ? -9.300 -17.593 18.810 1.00 18.13 78 ASP A C 1
ATOM 590 O O . ASP A 1 78 ? -10.135 -18.490 18.839 1.00 19.11 78 ASP A O 1
ATOM 595 N N . THR A 1 79 ? -9.316 -16.551 19.643 1.00 16.93 79 THR A N 1
ATOM 596 C CA . THR A 1 79 ? -10.356 -16.367 20.658 1.00 17.43 79 THR A CA 1
ATOM 597 C C . THR A 1 79 ? -11.368 -15.307 20.207 1.00 16.93 79 THR A C 1
ATOM 598 O O . THR A 1 79 ? -12.344 -15.028 20.909 1.00 16.89 79 THR A O 1
ATOM 602 N N . TYR A 1 80 ? -11.143 -14.718 19.036 1.00 16.85 80 TYR A N 1
ATOM 603 C CA . TYR A 1 80 ? -12.065 -13.710 18.527 1.00 16.84 80 TYR A CA 1
ATOM 604 C C . TYR A 1 80 ? -13.448 -14.369 18.390 1.00 18.79 80 TYR A C 1
ATOM 605 O O . TYR A 1 80 ? -13.537 -15.533 17.999 1.00 19.76 80 TYR A O 1
ATOM 614 N N . PRO A 1 81 ? -14.545 -13.633 18.668 1.00 18.33 81 PRO A N 1
ATOM 615 C CA . PRO A 1 81 ? -14.716 -12.238 19.096 1.00 18.03 81 PRO A CA 1
ATOM 616 C C . PRO A 1 81 ? -14.707 -11.988 20.606 1.00 15.98 81 PRO A C 1
ATOM 617 O O . PRO A 1 81 ? -14.977 -10.868 21.054 1.00 16.33 81 PRO A O 1
ATOM 621 N N . TYR A 1 82 ? -14.405 -13.012 21.393 1.00 17.72 82 TYR A N 1
ATOM 622 C CA . TYR A 1 82 ? -14.414 -12.851 22.843 1.00 17.97 82 TYR A CA 1
ATOM 623 C C . TYR A 1 82 ? -13.241 -12.026 23.367 1.00 21.58 82 TYR A C 1
ATOM 624 O O . TYR A 1 82 ? -13.340 -11.401 24.424 1.00 23.95 82 TYR A O 1
ATOM 633 N N . ASN A 1 83 ? -12.137 -12.020 22.622 1.00 19.70 83 ASN A N 1
ATOM 634 C CA . ASN A 1 83 ? -10.975 -11.203 22.968 1.00 20.01 83 ASN A CA 1
ATOM 635 C C . ASN A 1 83 ? -10.810 -10.244 21.796 1.00 18.57 83 ASN A C 1
ATOM 636 O O . ASN A 1 83 ? -11.052 -10.613 20.653 1.00 17.41 83 ASN A O 1
ATOM 641 N N . PRO A 1 84 ? -10.394 -8.999 22.062 1.00 16.50 84 PRO A N 1
ATOM 642 C CA . PRO A 1 84 ? -10.212 -8.025 20.980 1.00 17.59 84 PRO A CA 1
ATOM 643 C C . PRO A 1 84 ? -9.040 -8.343 20.045 1.00 17.64 84 PRO A C 1
ATOM 644 O O . PRO A 1 84 ? -8.131 -9.097 20.392 1.00 17.74 84 PRO A O 1
ATOM 648 N N . PRO A 1 85 ? -9.055 -7.768 18.838 1.00 17.54 85 PRO A N 1
ATOM 649 C CA . PRO A 1 85 ? -7.962 -8.019 17.903 1.00 17.53 85 PRO A CA 1
ATOM 650 C C . PRO A 1 85 ? -6.732 -7.237 18.347 1.00 16.62 85 PRO A C 1
ATOM 651 O O . PRO A 1 85 ? -6.841 -6.276 19.115 1.00 16.77 85 PRO A O 1
ATOM 655 N N . ILE A 1 86 ? -5.562 -7.669 17.892 1.00 17.89 86 ILE A N 1
ATOM 656 C CA . ILE A 1 86 ? -4.322 -6.966 18.193 1.00 17.58 86 ILE A CA 1
ATOM 657 C C . ILE A 1 86 ? -4.151 -6.146 16.924 1.00 16.54 86 ILE A C 1
ATOM 658 O O . ILE A 1 86 ? -4.063 -6.705 15.832 1.00 17.00 86 ILE A O 1
ATOM 663 N N . CYS A 1 87 ? -4.119 -4.825 17.066 1.00 16.38 87 CYS A N 1
ATOM 664 C CA . CYS A 1 87 ? -4.054 -3.942 15.906 1.00 18.07 87 CYS A CA 1
ATOM 665 C C . CYS A 1 87 ? -2.787 -3.130 15.751 1.00 15.30 87 CYS A C 1
ATOM 666 O O . CYS A 1 87 ? -2.247 -2.615 16.726 1.00 20.08 87 CYS A O 1
ATOM 669 N N . PHE A 1 88 ? -2.342 -2.994 14.504 1.00 18.51 88 PHE A N 1
ATOM 670 C CA . PHE A 1 88 ? -1.126 -2.244 14.198 1.00 18.70 88 PHE A CA 1
ATOM 671 C C . PHE A 1 88 ? -1.305 -1.291 13.021 1.00 20.34 88 PHE A C 1
ATOM 672 O O . PHE A 1 88 ? -2.078 -1.565 12.095 1.00 20.90 88 PHE A O 1
ATOM 680 N N . VAL A 1 89 ? -0.589 -0.171 13.061 1.00 19.70 89 VAL A N 1
ATOM 681 C CA . VAL A 1 89 ? -0.588 0.765 11.946 1.00 20.78 89 VAL A CA 1
ATOM 682 C C . VAL A 1 89 ? 0.630 0.247 11.191 1.00 21.90 89 VAL A C 1
ATOM 683 O O . VAL A 1 89 ? 1.625 -0.129 11.813 1.00 24.13 89 VAL A O 1
ATOM 687 N N . LYS A 1 90 ? 0.568 0.216 9.867 1.00 21.17 90 LYS A N 1
ATOM 688 C CA . LYS A 1 90 ? 1.690 -0.304 9.094 1.00 24.57 90 LYS A CA 1
ATOM 689 C C . LYS A 1 90 ? 2.241 0.691 8.073 1.00 21.56 90 LYS A C 1
ATOM 690 O O . LYS A 1 90 ? 1.900 0.644 6.892 1.00 24.11 90 LYS A O 1
ATOM 696 N N . PRO A 1 91 ? 3.134 1.585 8.517 1.00 28.21 91 PRO A N 1
ATOM 697 C CA . PRO A 1 91 ? 3.733 2.596 7.644 1.00 27.61 91 PRO A CA 1
ATOM 698 C C . PRO A 1 91 ? 4.481 2.033 6.441 1.00 30.47 91 PRO A C 1
ATOM 699 O O . PRO A 1 91 ? 5.160 1.007 6.540 1.00 29.67 91 PRO A O 1
ATOM 703 N N . THR A 1 92 ? 4.346 2.711 5.306 1.00 30.91 92 THR A N 1
ATOM 704 C CA . THR A 1 92 ? 5.037 2.307 4.088 1.00 33.26 92 THR A CA 1
ATOM 705 C C . THR A 1 92 ? 6.362 3.056 4.071 1.00 33.81 92 THR A C 1
ATOM 706 O O . THR A 1 92 ? 6.675 3.792 5.007 1.00 32.00 92 THR A O 1
ATOM 710 N N . SER A 1 93 ? 7.136 2.881 3.005 1.00 35.11 93 SER A N 1
ATOM 711 C CA . SER A 1 93 ? 8.429 3.547 2.898 1.00 37.14 93 SER A CA 1
ATOM 712 C C . SER A 1 93 ? 8.308 5.070 2.851 1.00 34.07 93 SER A C 1
ATOM 713 O O . SER A 1 93 ? 9.245 5.778 3.213 1.00 34.66 93 SER A O 1
ATOM 716 N N . SER A 1 94 ? 7.155 5.568 2.415 1.00 34.16 94 SER A N 1
ATOM 717 C CA . SER A 1 94 ? 6.935 7.008 2.298 1.00 34.51 94 SER A CA 1
ATOM 718 C C . SER A 1 94 ? 6.293 7.669 3.516 1.00 36.82 94 SER A C 1
ATOM 719 O O . SER A 1 94 ? 5.856 8.815 3.444 1.00 36.00 94 SER A O 1
ATOM 722 N N . MET A 1 95 ? 6.236 6.955 4.634 1.00 36.32 95 MET A N 1
ATOM 723 C CA . MET A 1 95 ? 5.641 7.512 5.842 1.00 35.20 95 MET A CA 1
ATOM 724 C C . MET A 1 95 ? 6.314 6.985 7.103 1.00 34.66 95 MET A C 1
ATOM 725 O O . MET A 1 95 ? 7.111 6.050 7.041 1.00 37.67 95 MET A O 1
ATOM 730 N N . THR A 1 96 ? 6.011 7.604 8.243 1.00 34.29 96 THR A N 1
ATOM 731 C CA . THR A 1 96 ? 6.583 7.187 9.522 1.00 31.82 96 THR A CA 1
ATOM 732 C C . THR A 1 96 ? 5.501 7.100 10.593 1.00 32.65 96 THR A C 1
ATOM 733 O O . THR A 1 96 ? 4.498 7.812 10.531 1.00 30.43 96 THR A O 1
ATOM 737 N N . ILE A 1 97 ? 5.711 6.231 11.579 1.00 32.74 97 ILE A N 1
ATOM 738 C CA . ILE A 1 97 ? 4.745 6.063 12.661 1.00 31.36 97 ILE A CA 1
ATOM 739 C C . ILE A 1 97 ? 4.788 7.243 13.623 1.00 29.95 97 ILE A C 1
ATOM 740 O O . ILE A 1 97 ? 5.862 7.686 14.033 1.00 28.73 97 ILE A O 1
ATOM 745 N N . LYS A 1 98 ? 3.615 7.753 13.976 1.00 26.16 98 LYS A N 1
ATOM 746 C CA . LYS A 1 98 ? 3.526 8.867 14.906 1.00 23.75 98 LYS A CA 1
ATOM 747 C C . LYS A 1 98 ? 3.189 8.315 16.283 1.00 24.54 98 LYS A C 1
ATOM 748 O O . LYS A 1 98 ? 2.026 8.071 16.598 1.00 21.85 98 LYS A O 1
ATOM 754 N N . THR A 1 99 ? 4.218 8.105 17.097 1.00 22.28 99 THR A N 1
ATOM 755 C CA . THR A 1 99 ? 4.027 7.580 18.436 1.00 22.53 99 THR A CA 1
ATOM 756 C C . THR A 1 99 ? 3.253 8.586 19.280 1.00 23.99 99 THR A C 1
ATOM 757 O O . THR A 1 99 ? 3.524 9.788 19.244 1.00 21.76 99 THR A O 1
ATOM 761 N N . GLY A 1 100 ? 2.279 8.087 20.030 1.00 20.34 100 GLY A N 1
ATOM 762 C CA . GLY A 1 100 ? 1.476 8.961 20.862 1.00 21.18 100 GLY A CA 1
ATOM 763 C C . GLY A 1 100 ? 0.472 8.222 21.720 1.00 19.12 100 GLY A C 1
ATOM 764 O O . GLY A 1 100 ? 0.638 7.042 22.027 1.00 22.01 100 GLY A O 1
ATOM 765 N N . LYS A 1 101 ? -0.581 8.934 22.099 1.00 21.87 101 LYS A N 1
ATOM 766 C CA . LYS A 1 101 ? -1.638 8.402 22.944 1.00 21.41 101 LYS A CA 1
ATOM 767 C C . LYS A 1 101 ? -2.170 7.040 22.510 1.00 21.76 101 LYS A C 1
ATOM 768 O O . LYS A 1 101 ? -2.283 6.129 23.319 1.00 21.62 101 LYS A O 1
ATOM 774 N N . HIS A 1 102 ? -2.478 6.899 21.226 1.00 20.40 102 HIS A N 1
ATOM 775 C CA . HIS A 1 102 ? -3.047 5.654 20.722 1.00 20.45 102 HIS A CA 1
ATOM 776 C C . HIS A 1 102 ? -2.124 4.739 19.926 1.00 19.55 102 HIS A C 1
ATOM 777 O O . HIS A 1 102 ? -2.578 3.728 19.397 1.00 15.83 102 HIS A O 1
ATOM 784 N N . VAL A 1 103 ? -0.842 5.086 19.836 1.00 19.99 103 VAL A N 1
ATOM 785 C CA . VAL A 1 103 ? 0.113 4.273 19.079 1.00 20.34 103 VAL A CA 1
ATOM 786 C C . VAL A 1 103 ? 1.468 4.216 19.772 1.00 23.77 103 VAL A C 1
ATOM 787 O O . VAL A 1 103 ? 2.039 5.260 20.086 1.00 21.06 103 VAL A O 1
ATOM 791 N N . ASP A 1 104 ? 1.994 3.013 20.010 1.00 22.23 104 ASP A N 1
ATOM 792 C CA . ASP A 1 104 ? 3.298 2.913 20.660 1.00 20.22 104 ASP A CA 1
ATOM 793 C C . ASP A 1 104 ? 4.440 2.834 1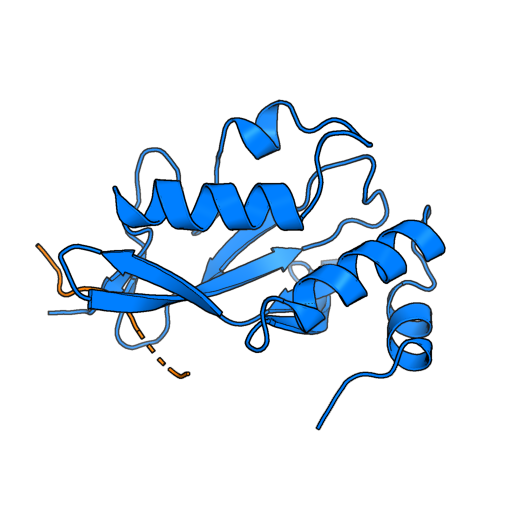9.646 1.00 21.72 104 ASP A C 1
ATOM 794 O O . ASP A 1 104 ? 4.210 2.928 18.439 1.00 23.89 104 ASP A O 1
ATOM 799 N N . ALA A 1 105 ? 5.666 2.674 20.135 1.00 24.66 105 ALA A N 1
ATOM 800 C 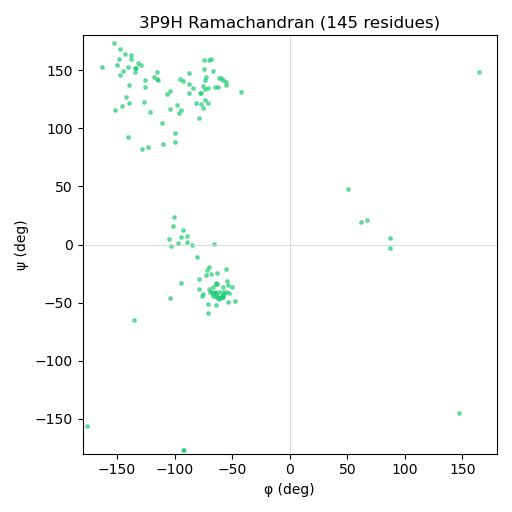CA . ALA A 1 105 ? 6.838 2.606 19.266 1.00 26.32 105 ALA A CA 1
ATOM 801 C C . ALA A 1 105 ? 6.736 1.550 18.164 1.00 28.11 105 ALA A C 1
ATOM 802 O O . ALA A 1 105 ? 7.227 1.758 17.051 1.00 31.50 105 ALA A O 1
ATOM 804 N N . ASN A 1 106 ? 6.092 0.428 18.469 1.00 24.32 106 ASN A N 1
ATOM 805 C CA . ASN A 1 106 ? 5.946 -0.659 17.505 1.00 26.67 106 ASN A CA 1
ATOM 806 C C . ASN A 1 106 ? 4.769 -0.509 16.549 1.00 25.67 106 ASN A C 1
ATOM 807 O O . ASN A 1 106 ? 4.554 -1.361 15.689 1.00 26.71 106 ASN A O 1
ATOM 812 N N . GLY A 1 107 ? 4.007 0.569 16.702 1.00 22.28 107 GLY A N 1
ATOM 813 C CA . GLY A 1 107 ? 2.865 0.797 15.838 1.00 22.58 107 GLY A CA 1
ATOM 814 C C . GLY A 1 107 ? 1.600 0.125 16.335 1.00 17.30 107 GLY A C 1
ATOM 815 O O . GLY A 1 107 ? 0.571 0.137 15.658 1.00 21.72 107 GLY A O 1
ATOM 816 N N . LYS A 1 108 ? 1.675 -0.468 17.520 1.00 20.09 108 LYS A N 1
ATOM 817 C CA . LYS A 1 108 ? 0.521 -1.136 18.101 1.00 15.66 108 LYS A CA 1
ATOM 818 C C . LYS A 1 108 ? -0.504 -0.091 18.531 1.00 20.68 108 LYS A C 1
ATOM 819 O O . LYS A 1 108 ? -0.157 0.920 19.141 1.00 21.21 108 LYS A O 1
ATOM 825 N N . ILE A 1 109 ? -1.766 -0.341 18.207 1.00 18.96 109 ILE A N 1
ATOM 826 C CA . ILE A 1 109 ? -2.842 0.580 18.550 1.00 18.68 109 ILE A CA 1
ATOM 827 C C . ILE A 1 109 ? -3.431 0.341 19.939 1.00 17.75 109 ILE A C 1
ATOM 828 O O . ILE A 1 109 ? -3.639 -0.804 20.351 1.00 19.66 109 ILE A O 1
ATOM 833 N N . TYR A 1 110 ? -3.689 1.436 20.654 1.00 17.24 110 TYR A N 1
ATOM 834 C CA . TYR A 1 110 ? -4.282 1.387 21.993 1.00 18.61 110 TYR A CA 1
ATOM 835 C C . TYR A 1 110 ? -5.511 2.282 21.993 1.00 19.82 110 TYR A C 1
ATOM 836 O O . TYR A 1 110 ? -5.415 3.474 21.703 1.00 18.08 110 TYR A O 1
ATOM 845 N N . LEU A 1 111 ? -6.660 1.706 22.323 1.00 17.46 111 LEU A N 1
ATOM 846 C CA . LEU A 1 111 ? -7.907 2.461 22.348 1.00 19.39 111 LEU A CA 1
ATOM 847 C C . LEU A 1 111 ? -8.798 1.960 23.468 1.00 19.77 111 LEU A C 1
ATOM 848 O O . LEU A 1 111 ? -8.756 0.783 23.824 1.00 15.99 111 LEU A O 1
ATOM 853 N N . PRO A 1 112 ? -9.619 2.852 24.043 1.00 19.16 112 PRO A N 1
ATOM 854 C CA . PRO A 1 112 ? -10.513 2.425 25.121 1.00 20.96 112 PRO A CA 1
ATOM 855 C C . PRO A 1 112 ? -11.403 1.297 24.598 1.00 16.38 112 PRO A C 1
ATOM 856 O O . PRO A 1 112 ? -11.708 0.350 25.319 1.00 16.89 112 PRO A O 1
ATOM 860 N N . TYR A 1 113 ? -11.801 1.402 23.329 1.00 17.08 113 TYR A N 1
ATOM 861 C CA . TYR A 1 113 ? -12.659 0.396 22.707 1.00 18.46 113 TYR A CA 1
ATOM 862 C C . TYR A 1 113 ? -12.043 -0.999 22.823 1.00 14.67 113 TYR A C 1
ATOM 863 O O . TYR A 1 113 ? -12.745 -1.980 23.077 1.00 17.13 113 TYR A O 1
ATOM 872 N N . LEU A 1 114 ? -10.728 -1.082 22.629 1.00 16.85 114 LEU A N 1
ATOM 873 C CA . LEU A 1 114 ? -10.013 -2.350 22.727 1.00 17.56 114 LEU A CA 1
ATOM 874 C C . LEU A 1 114 ? -9.848 -2.777 24.186 1.00 19.35 114 LEU A C 1
ATOM 875 O O . LEU A 1 114 ? -10.044 -3.946 24.526 1.00 19.73 114 LEU A O 1
ATOM 880 N N . HIS A 1 115 ? -9.500 -1.821 25.042 1.00 17.53 115 HIS A N 1
ATOM 881 C CA . HIS A 1 115 ? -9.299 -2.089 26.461 1.00 19.31 115 HIS A CA 1
ATOM 882 C C . HIS A 1 115 ? -10.522 -2.688 27.164 1.00 22.17 115 HIS A C 1
ATOM 883 O O . HIS A 1 115 ? -10.387 -3.617 27.962 1.00 19.70 115 HIS A O 1
ATOM 890 N N . GLU A 1 116 ? -11.709 -2.156 26.885 1.00 17.69 116 GLU A N 1
ATOM 891 C CA . GLU A 1 116 ? -12.920 -2.674 27.518 1.00 20.21 116 GLU A CA 1
ATOM 892 C C . GLU A 1 116 ? -13.730 -3.586 26.607 1.00 17.10 116 GLU A C 1
ATOM 893 O O . GLU A 1 116 ? -14.898 -3.870 26.882 1.00 20.03 116 GLU A O 1
ATOM 899 N N . TRP A 1 117 ? -13.105 -4.055 25.529 1.00 14.34 117 TRP A N 1
ATOM 900 C CA . TRP A 1 117 ? -13.769 -4.943 24.574 1.00 16.33 117 TRP A CA 1
ATOM 901 C C . TRP A 1 117 ? -14.604 -6.018 25.263 1.00 18.77 117 TRP A C 1
ATOM 902 O O . TRP A 1 117 ? -14.121 -6.703 26.174 1.00 19.26 117 TRP A O 1
ATOM 913 N N . LYS A 1 118 ? -15.850 -6.166 24.817 1.00 19.81 118 LYS A N 1
ATOM 914 C CA . LYS A 1 118 ? -16.765 -7.164 25.372 1.00 24.91 118 LYS A CA 1
ATOM 915 C C . LYS A 1 118 ? -17.795 -7.616 24.334 1.00 21.06 118 LYS A C 1
ATOM 916 O O . LYS A 1 118 ? -18.608 -6.820 23.862 1.00 19.63 118 LYS A O 1
ATOM 922 N N . HIS A 1 119 ? -17.743 -8.895 23.972 1.00 20.53 119 HIS A N 1
ATOM 923 C CA . HIS A 1 119 ? -18.679 -9.471 23.004 1.00 18.43 119 HIS A CA 1
ATOM 924 C C . HIS A 1 119 ? -20.026 -9.588 23.720 1.00 19.08 119 HIS A C 1
ATOM 925 O O . HIS A 1 119 ? -20.067 -9.878 24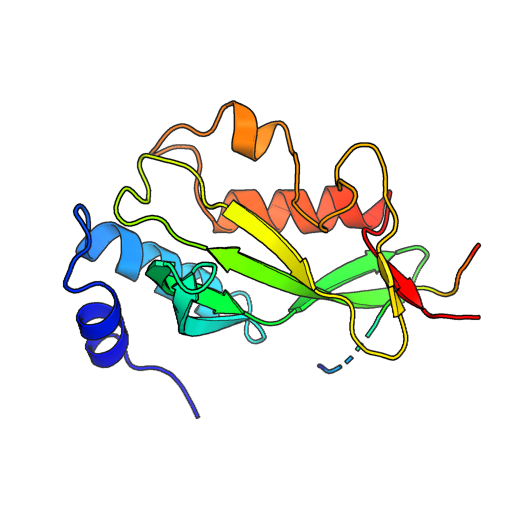.915 1.00 19.16 119 HIS A O 1
ATOM 932 N N . PRO A 1 120 ? -21.143 -9.378 23.003 1.00 19.67 120 PRO A N 1
ATOM 933 C CA . PRO A 1 120 ? -21.263 -9.048 21.578 1.00 20.44 120 PRO A CA 1
ATOM 934 C C . PRO A 1 120 ? -21.421 -7.563 21.244 1.00 20.97 120 PRO A C 1
ATOM 935 O O . PRO A 1 120 ? -21.558 -7.202 20.073 1.00 21.10 120 PRO A O 1
ATOM 939 N N . GLN A 1 121 ? -21.409 -6.702 22.253 1.00 21.02 121 GLN A N 1
ATOM 940 C CA . GLN A 1 121 ? -21.569 -5.276 21.998 1.00 23.15 121 GLN A CA 1
ATOM 941 C C . GLN A 1 121 ? -20.393 -4.758 21.173 1.00 24.40 121 GLN A C 1
ATOM 942 O O . GLN A 1 121 ? -20.573 -3.998 20.221 1.00 20.29 121 GLN A O 1
ATOM 948 N N . SER A 1 122 ? -19.191 -5.195 21.533 1.00 18.10 122 SER A N 1
ATOM 949 C CA . SER A 1 122 ? -17.985 -4.787 20.824 1.00 19.73 122 SER A CA 1
ATOM 950 C C . SER A 1 122 ? -17.771 -5.657 19.593 1.00 20.00 122 SER A C 1
ATOM 951 O O . SER A 1 122 ? -17.914 -6.880 19.651 1.00 18.55 122 SER A O 1
ATOM 954 N N . ASP A 1 123 ? -17.443 -5.022 18.475 1.00 15.82 123 ASP A N 1
ATOM 955 C CA . ASP A 1 123 ? -17.167 -5.745 17.237 1.00 19.91 123 ASP A CA 1
ATOM 956 C C . ASP A 1 123 ? -16.205 -4.956 16.353 1.00 19.83 123 ASP A C 1
ATOM 957 O O . ASP A 1 123 ? -15.853 -3.815 16.663 1.00 18.80 123 ASP A O 1
ATOM 962 N N . LEU A 1 124 ? -15.766 -5.574 15.263 1.00 16.89 124 LEU A N 1
ATOM 963 C CA . LEU A 1 124 ? -14.825 -4.926 14.358 1.00 19.49 124 LEU A CA 1
ATOM 964 C C . LEU A 1 124 ? -15.415 -3.694 13.674 1.00 20.31 124 LEU A C 1
ATOM 965 O O . LEU A 1 124 ? -14.737 -2.679 13.540 1.00 19.35 124 LEU A O 1
ATOM 970 N N . LEU A 1 125 ? -16.673 -3.766 13.246 1.00 18.69 125 LEU A N 1
ATOM 971 C CA . LEU A 1 125 ? -17.278 -2.605 12.605 1.00 18.35 125 LEU A CA 1
ATOM 972 C C . LEU A 1 125 ? -17.228 -1.419 13.565 1.00 16.22 125 LEU A C 1
ATOM 973 O O . LEU A 1 125 ? -16.923 -0.294 13.163 1.00 18.49 125 LEU A O 1
ATOM 978 N N . GLY A 1 126 ? -17.505 -1.680 14.839 1.00 16.17 126 GLY A N 1
ATOM 979 C CA . GLY A 1 126 ? -17.478 -0.622 15.837 1.00 14.46 126 GLY A CA 1
ATOM 980 C C . GLY A 1 126 ? -16.064 -0.101 16.041 1.00 14.44 126 GLY A C 1
ATOM 981 O O . GLY A 1 126 ? -15.844 1.108 16.147 1.00 16.75 126 GLY A O 1
ATOM 982 N N . LEU A 1 127 ? -15.108 -1.023 16.097 1.00 14.80 127 LEU A N 1
ATOM 983 C CA . LEU A 1 127 ? -13.697 -0.687 16.277 1.00 14.03 127 LEU A CA 1
ATOM 984 C C . LEU A 1 127 ? -13.159 0.188 15.141 1.00 17.19 127 LEU A C 1
ATOM 985 O O . LEU A 1 127 ? -12.457 1.173 15.374 1.00 14.79 127 LEU A O 1
ATOM 990 N N . ILE A 1 128 ? -13.471 -0.187 13.906 1.00 14.52 128 ILE A N 1
ATOM 991 C CA . ILE A 1 128 ? -13.001 0.575 12.760 1.00 18.93 128 ILE A CA 1
ATOM 992 C C . ILE A 1 128 ? -13.642 1.963 12.738 1.00 20.53 128 ILE A C 1
ATOM 993 O O . ILE A 1 128 ? -13.003 2.955 12.375 1.00 15.12 128 ILE A O 1
ATOM 998 N N . GLN A 1 129 ? -14.903 2.028 13.146 1.00 18.56 129 GLN A N 1
ATOM 999 C CA . GLN A 1 129 ? -15.623 3.292 13.199 1.00 21.62 129 GLN A CA 1
ATOM 1000 C C . GLN A 1 129 ? -14.865 4.211 14.160 1.00 17.46 129 GLN A C 1
ATOM 1001 O O . GLN A 1 129 ? -14.639 5.382 13.858 1.00 17.53 129 GLN A O 1
ATOM 1007 N N . VAL A 1 130 ? -14.467 3.664 15.309 1.00 20.93 130 VAL A N 1
ATOM 1008 C CA . VAL A 1 130 ? -13.712 4.415 16.315 1.00 17.48 130 VAL A CA 1
ATOM 1009 C C . VAL A 1 130 ? -12.360 4.866 15.759 1.00 15.55 130 VAL A C 1
ATOM 1010 O O . VAL A 1 130 ? -11.956 6.016 15.932 1.00 15.67 130 VAL A O 1
ATOM 1014 N N . MET A 1 131 ? -11.658 3.959 15.090 1.00 15.74 131 MET A N 1
ATOM 1015 C CA . MET A 1 131 ? -10.364 4.301 14.515 1.00 17.76 131 MET A CA 1
ATOM 1016 C C . MET A 1 131 ? -10.464 5.480 13.550 1.00 17.86 131 MET A C 1
ATOM 1017 O O . MET A 1 131 ? -9.611 6.363 13.555 1.00 16.26 131 MET A O 1
ATOM 1022 N N . ILE A 1 132 ? -11.496 5.489 12.716 1.00 17.66 132 ILE A N 1
ATOM 1023 C CA . ILE A 1 132 ? -11.666 6.578 11.753 1.00 17.97 132 ILE A CA 1
ATOM 1024 C C . ILE A 1 132 ? -11.839 7.913 12.473 1.00 18.41 132 ILE A C 1
ATOM 1025 O O . ILE A 1 132 ? -11.274 8.930 12.064 1.00 18.31 132 ILE A O 1
ATOM 1030 N N . VAL A 1 133 ? -12.605 7.908 13.556 1.00 18.62 133 VAL A N 1
ATOM 1031 C CA . VAL A 1 133 ? -12.823 9.132 14.317 1.00 18.81 133 VAL A CA 1
ATOM 1032 C C . VAL A 1 133 ? -11.564 9.558 15.063 1.00 17.48 133 VAL A C 1
ATOM 1033 O O . VAL A 1 133 ? -11.128 10.704 14.958 1.00 17.33 133 VAL A O 1
ATOM 1037 N N . VAL A 1 134 ? -10.978 8.627 15.810 1.00 17.35 134 VAL A N 1
ATOM 1038 C CA . VAL A 1 134 ? -9.780 8.909 16.590 1.00 17.24 134 VAL A CA 1
ATOM 1039 C C . VAL A 1 134 ? -8.564 9.281 15.749 1.00 18.05 134 VAL A C 1
ATOM 1040 O O . VAL A 1 134 ? -7.861 10.238 16.075 1.00 18.23 134 VAL A O 1
ATOM 1044 N N . PHE A 1 135 ? -8.311 8.539 14.673 1.00 19.83 135 PHE A N 1
ATOM 1045 C CA . PHE A 1 135 ? -7.166 8.842 13.812 1.00 17.28 135 PHE A CA 1
ATOM 1046 C C . PHE A 1 135 ? -7.432 10.116 13.029 1.00 21.30 135 PHE A C 1
ATOM 1047 O O . PHE A 1 135 ? -6.503 10.768 12.543 1.00 23.61 135 PHE A O 1
ATOM 1055 N N . GLY A 1 136 ? -8.710 10.456 12.892 1.00 18.66 136 GLY A N 1
ATOM 1056 C CA . GLY A 1 136 ? -9.075 11.660 12.172 1.00 22.41 136 GLY A CA 1
ATOM 1057 C C . GLY A 1 136 ? -8.635 12.886 12.943 1.00 22.97 136 GLY A C 1
ATOM 1058 O O . GLY A 1 136 ? -8.411 13.951 12.365 1.00 25.75 136 GLY A O 1
ATOM 1059 N N . ASP A 1 137 ? -8.511 12.729 14.256 1.00 23.69 137 ASP A N 1
ATOM 1060 C CA . ASP A 1 137 ? -8.087 13.811 15.133 1.00 24.02 137 ASP A CA 1
ATOM 1061 C C . ASP A 1 137 ? -6.582 13.755 15.379 1.00 25.04 137 ASP A C 1
ATOM 1062 O O . ASP A 1 137 ? -5.934 14.791 15.539 1.00 25.60 137 ASP A O 1
ATOM 1067 N N . GLU A 1 138 ? -6.039 12.541 15.404 1.00 20.03 138 GLU A N 1
ATOM 1068 C CA . GLU A 1 138 ? -4.608 12.318 15.611 1.00 22.87 138 GLU A CA 1
ATOM 1069 C C . GLU A 1 138 ? -4.118 11.184 14.716 1.00 22.01 138 GLU A C 1
ATOM 1070 O O . GLU A 1 138 ? -4.173 10.011 15.094 1.00 19.86 138 GLU A O 1
ATOM 1076 N N . PRO A 1 139 ? -3.632 11.518 13.512 1.00 21.30 139 PRO A N 1
ATOM 1077 C CA . PRO A 1 139 ? -3.138 10.492 12.587 1.00 21.16 139 PRO A CA 1
ATOM 1078 C C . PRO A 1 139 ? -2.048 9.618 13.216 1.00 22.69 139 PRO A C 1
ATOM 1079 O O . PRO A 1 139 ? -1.156 10.122 13.902 1.00 23.10 139 PRO A O 1
ATOM 1083 N N . PRO A 1 140 ? -2.111 8.291 12.990 1.00 20.97 140 PRO A N 1
ATOM 1084 C CA . PRO A 1 140 ? -1.140 7.333 13.531 1.00 23.72 140 PRO A CA 1
ATOM 1085 C C . PRO A 1 140 ? 0.153 7.288 12.713 1.00 21.71 140 PRO A C 1
ATOM 1086 O O . PRO A 1 140 ? 1.143 6.678 13.126 1.00 22.00 140 PRO A O 1
ATOM 1090 N N . VAL A 1 141 ? 0.123 7.927 11.548 1.00 24.46 141 VAL A N 1
ATOM 1091 C CA . VAL A 1 141 ? 1.283 8.003 10.667 1.00 26.29 141 VAL A CA 1
ATOM 1092 C C . VAL A 1 141 ? 1.236 9.292 9.860 1.00 27.36 141 VAL A C 1
ATOM 1093 O O . VAL A 1 141 ? 0.169 9.859 9.631 1.00 25.95 141 VAL A O 1
ATOM 1097 N N . PHE A 1 142 ? 2.410 9.750 9.438 1.00 29.08 142 PHE A N 1
ATOM 1098 C CA . PHE A 1 142 ? 2.534 10.958 8.634 1.00 31.36 142 PHE A CA 1
ATOM 1099 C C . PHE A 1 142 ? 3.489 10.652 7.488 1.00 31.23 142 PHE A C 1
ATOM 1100 O O . PHE A 1 142 ? 4.357 9.787 7.616 1.00 29.93 142 PHE A O 1
ATOM 1108 N N . SER A 1 143 ? 3.315 11.343 6.366 1.00 33.45 143 SER A N 1
ATOM 1109 C CA . SER A 1 143 ? 4.189 11.147 5.216 1.00 34.76 143 SER A CA 1
ATOM 1110 C C . SER A 1 143 ? 5.531 11.792 5.520 1.00 35.63 143 SER A C 1
ATOM 1111 O O . SER A 1 143 ? 5.586 12.853 6.139 1.00 33.90 143 SER A O 1
ATOM 1114 N N . ARG A 1 144 ? 6.610 11.148 5.092 1.00 38.16 144 ARG A N 1
ATOM 1115 C CA . ARG A 1 144 ? 7.944 11.684 5.316 1.00 41.77 144 ARG A CA 1
ATOM 1116 C C . ARG A 1 144 ? 8.041 13.019 4.592 1.00 45.42 144 ARG A C 1
ATOM 1117 O O . ARG A 1 144 ? 7.611 13.143 3.446 1.00 46.63 144 ARG A O 1
ATOM 1125 N N . PRO A 1 145 ? 8.610 14.037 5.250 1.00 47.84 145 PRO A N 1
ATOM 1126 C CA . PRO A 1 145 ? 8.743 15.357 4.627 1.00 49.17 145 PRO A CA 1
ATOM 1127 C C . PRO A 1 145 ? 9.628 15.343 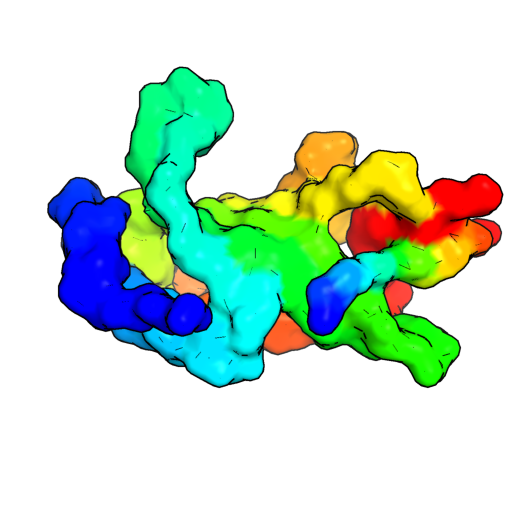3.382 1.00 50.85 145 PRO A C 1
ATOM 1128 O O . PRO A 1 145 ? 10.194 14.274 3.067 1.00 48.63 145 PRO A O 1
ATOM 1136 N N . PRO B 2 2 ? -7.469 2.825 -3.953 1.00 57.26 1 PRO B N 1
ATOM 1137 C CA . PRO B 2 2 ? -6.793 3.233 -2.721 1.00 54.58 1 PRO B CA 1
ATOM 1138 C C . PRO B 2 2 ? -5.325 2.821 -2.673 1.00 52.99 1 PRO B C 1
ATOM 1139 O O . PRO B 2 2 ? -4.976 1.699 -3.007 1.00 53.28 1 PRO B O 1
ATOM 1143 N N . GLU B 2 3 ? -4.470 3.754 -2.277 1.00 49.45 2 GLU B N 1
ATOM 1144 C CA . GLU B 2 3 ? -3.039 3.487 -2.158 1.00 47.17 2 GLU B CA 1
ATOM 1145 C C . GLU B 2 3 ? -2.638 4.108 -0.837 1.00 41.94 2 GLU B C 1
ATOM 1146 O O . GLU B 2 3 ? -2.907 5.286 -0.605 1.00 44.29 2 GLU B O 1
ATOM 1172 N N . THR B 2 5 ? -1.825 6.190 2.066 1.00 32.11 4 THR B N 1
ATOM 1173 C CA . THR B 2 5 ? -1.496 7.616 2.083 1.00 30.83 4 THR B CA 1
ATOM 1174 C C . THR B 2 5 ? -1.604 8.150 3.505 1.00 30.26 4 THR B C 1
ATOM 1175 O O . THR B 2 5 ? -2.419 7.671 4.293 1.00 26.57 4 THR B O 1
ATOM 1179 N N . ALA B 2 6 ? -0.777 9.139 3.822 1.00 30.03 5 ALA B N 1
ATOM 1180 C CA . ALA B 2 6 ? -0.770 9.747 5.145 1.00 27.24 5 ALA B CA 1
ATOM 1181 C C . ALA B 2 6 ? -0.581 11.251 5.001 1.00 30.44 5 ALA B C 1
ATOM 1182 O O . ALA B 2 6 ? 0.007 11.717 4.026 1.00 26.98 5 ALA B O 1
ATOM 1184 N N . PRO B 2 7 ? -1.085 12.031 5.971 1.00 31.86 6 PRO B N 1
ATOM 1185 C CA . PRO B 2 7 ? -0.961 13.492 5.938 1.00 31.86 6 PRO B CA 1
ATOM 1186 C C . PRO B 2 7 ? 0.489 13.956 6.089 1.00 31.80 6 PRO B C 1
ATOM 1187 O O . PRO B 2 7 ? 1.296 13.294 6.734 1.00 31.70 6 PRO B O 1
ATOM 1191 N N . PRO B 2 8 ? 0.836 15.104 5.487 1.00 36.08 7 PRO B N 1
ATOM 1192 C CA . PRO B 2 8 ? 2.205 15.622 5.580 1.00 37.85 7 PRO B CA 1
ATOM 1193 C C . PRO B 2 8 ? 2.615 15.933 7.015 1.00 39.36 7 PRO B C 1
ATOM 1194 O O . PRO B 2 8 ? 1.805 16.401 7.815 1.00 39.58 7 PRO B O 1
ATOM 1198 N N . GLU B 2 9 ? 3.877 15.668 7.338 1.00 44.75 8 GLU B N 1
ATOM 1199 C CA . GLU B 2 9 ? 4.377 15.911 8.683 1.00 48.20 8 GLU B CA 1
ATOM 1200 C C . GLU B 2 9 ? 4.153 17.357 9.098 1.00 49.03 8 GLU B C 1
ATOM 1201 O O . GLU B 2 9 ? 4.318 18.280 8.299 1.00 48.74 8 GLU B O 1
ATOM 1207 N N . GLU B 2 10 ? 3.775 17.541 10.357 1.00 51.37 9 GLU B N 1
ATOM 1208 C CA . GLU B 2 10 ? 3.517 18.864 10.906 1.00 52.77 9 GLU B CA 1
ATOM 1209 C C . GLU B 2 10 ? 4.434 19.144 12.091 1.00 53.23 9 GLU B C 1
ATOM 1210 O O . GLU B 2 10 ? 4.722 20.297 12.409 1.00 55.00 9 GLU B O 1
#

Organism: Homo sapiens (NCBI:txid9606)

B-factor: mean 28.38, std 10.83, range [10.71, 69.79]

Radius of gyration: 15.06 Å; Cα contacts (8 Å, |Δi|>4): 286; chains: 2; bounding box: 30×43×35 Å

Nearest PDB structures (foldseek):
  3p9g-assembly1_A  TM=1.006E+00  e=2.352E-27  Homo sapiens
  3obx-assembly1_A  TM=9.955E-01  e=5.497E-26  Homo sapiens
  7zlx-assembly10_J  TM=9.874E-01  e=3.599E-24  Homo sapiens
  7zlx-assembly11_K  TM=9.801E-01  e=3.002E-23  Homo sapiens
  1kpp-assembly1_A  TM=8.900E-01  e=3.606E-20  Homo sapiens

Sequence (149 aa):
SAVSESQLKKMVSKYKYRDLTVRETVNVITLYKDLKPVLDSYGGSRELMNLTGTIPVPYRGNTYNIPICLWLLDTYPYNPPICFVKPTSSMTIKTGKHVDANGKIYLPYLHEWKHPQSDLLGLIQVMIVVFGDEPPVFSRPPETAPPEE